Protein AF-A0A8I1Y973-F1 (afdb_monomer_lite)

Foldseek 3Di:
DDDDDDDDDPPPDPDDDPDDDDDDDDDPVVVVVLCVVQVVVVHDSVVVVVVVVVVVCVVVVPPPD

Radius of gyration: 19.52 Å; chains: 1; bounding box: 66×28×32 Å

Structure (mmCIF, N/CA/C/O backbone):
data_AF-A0A8I1Y973-F1
#
_entry.id   AF-A0A8I1Y973-F1
#
loop_
_atom_site.group_PDB
_atom_site.id
_atom_site.type_symbol
_atom_site.label_atom_id
_atom_site.label_alt_id
_atom_site.label_comp_id
_atom_site.label_asym_id
_atom_site.label_entity_id
_atom_site.label_seq_id
_atom_site.pdbx_PDB_ins_code
_atom_site.Cartn_x
_atom_site.Cartn_y
_atom_site.Cartn_z
_atom_site.occupancy
_atom_site.B_iso_or_equiv
_atom_site.auth_seq_id
_atom_site.auth_comp_id
_atom_site.auth_asym_id
_atom_site.auth_atom_id
_atom_site.pdbx_PDB_model_num
ATOM 1 N N . MET A 1 1 ? 47.070 -17.670 8.510 1.00 39.69 1 MET A N 1
ATOM 2 C CA . MET A 1 1 ? 46.871 -16.204 8.566 1.00 39.69 1 MET A CA 1
ATOM 3 C C . MET A 1 1 ? 45.532 -15.907 7.903 1.00 39.69 1 MET A C 1
ATOM 5 O O . MET A 1 1 ? 45.440 -16.069 6.697 1.00 39.69 1 MET A O 1
ATOM 9 N N . ALA A 1 2 ? 44.473 -15.620 8.665 1.00 48.69 2 ALA A N 1
ATOM 10 C CA . ALA A 1 2 ? 43.147 -15.356 8.099 1.00 48.69 2 ALA A CA 1
ATOM 11 C C . ALA A 1 2 ? 43.009 -13.858 7.793 1.00 48.69 2 ALA A C 1
ATOM 13 O O . ALA A 1 2 ? 43.085 -13.027 8.700 1.00 48.69 2 ALA A O 1
ATOM 14 N N . GLU A 1 3 ? 42.846 -13.518 6.517 1.00 55.66 3 GLU A N 1
ATOM 15 C CA . GLU A 1 3 ? 42.627 -12.148 6.061 1.00 55.66 3 GLU A CA 1
ATOM 16 C C . GLU A 1 3 ? 41.356 -11.564 6.697 1.00 55.66 3 GLU A C 1
ATOM 18 O O . GLU A 1 3 ? 40.240 -12.057 6.507 1.00 55.66 3 GLU A O 1
ATOM 23 N N . LYS A 1 4 ? 41.523 -10.488 7.473 1.00 55.62 4 LYS A N 1
ATOM 24 C CA . LYS A 1 4 ? 40.416 -9.701 8.027 1.00 55.62 4 LYS A CA 1
ATOM 25 C C . LYS A 1 4 ? 39.663 -9.019 6.880 1.00 55.62 4 LYS A C 1
ATOM 27 O O . LYS A 1 4 ? 40.102 -7.991 6.366 1.00 55.62 4 LYS A O 1
ATOM 32 N N . LYS A 1 5 ? 38.502 -9.565 6.508 1.00 59.84 5 LYS A N 1
ATOM 33 C CA . LYS A 1 5 ? 37.538 -8.898 5.620 1.00 59.84 5 LYS A CA 1
ATOM 34 C C . LYS A 1 5 ? 37.140 -7.551 6.236 1.00 59.84 5 LYS A C 1
ATOM 36 O O . LYS A 1 5 ? 36.636 -7.501 7.357 1.00 59.84 5 LYS A O 1
ATOM 41 N N . ARG A 1 6 ? 37.393 -6.453 5.516 1.00 57.09 6 ARG A N 1
ATOM 42 C CA . ARG A 1 6 ? 36.991 -5.097 5.919 1.00 57.09 6 ARG A CA 1
ATOM 43 C C . ARG A 1 6 ? 35.465 -5.035 6.004 1.00 57.09 6 ARG A C 1
ATOM 45 O O . ARG A 1 6 ? 34.786 -5.379 5.040 1.00 57.09 6 ARG A O 1
ATOM 52 N N . ALA A 1 7 ? 34.942 -4.604 7.150 1.00 60.56 7 ALA A N 1
ATOM 53 C CA . ALA A 1 7 ? 33.519 -4.350 7.336 1.00 60.56 7 ALA A CA 1
ATOM 54 C C . ALA A 1 7 ? 33.020 -3.364 6.262 1.00 60.56 7 ALA A C 1
ATOM 56 O O . ALA A 1 7 ? 33.651 -2.333 6.015 1.00 60.56 7 ALA A O 1
ATOM 57 N N . GLY A 1 8 ? 31.924 -3.721 5.586 1.00 59.28 8 GLY A N 1
ATOM 58 C CA . GLY A 1 8 ? 31.306 -2.904 4.544 1.00 59.28 8 GLY A CA 1
ATOM 59 C C . GLY A 1 8 ? 30.930 -1.514 5.061 1.00 59.28 8 GLY A C 1
ATOM 60 O O . GLY A 1 8 ? 30.621 -1.337 6.239 1.00 59.28 8 GLY A O 1
ATOM 61 N N . ARG A 1 9 ? 30.992 -0.518 4.171 1.00 67.00 9 ARG A N 1
ATOM 62 C CA . ARG A 1 9 ? 30.674 0.886 4.472 1.00 67.00 9 ARG A CA 1
ATOM 63 C C . ARG A 1 9 ? 29.313 0.989 5.186 1.00 67.00 9 ARG A C 1
ATOM 65 O O . ARG A 1 9 ? 28.382 0.307 4.754 1.00 67.00 9 ARG A O 1
ATOM 72 N N . PRO A 1 10 ? 29.168 1.841 6.220 1.00 63.09 10 PRO A N 1
ATOM 73 C CA . PRO A 1 10 ? 27.885 2.065 6.876 1.00 63.09 10 PRO A CA 1
ATOM 74 C C . PRO A 1 10 ? 26.824 2.429 5.836 1.00 63.09 10 PRO A C 1
ATOM 76 O O . PRO A 1 10 ? 27.002 3.380 5.072 1.00 63.09 10 PRO A O 1
ATOM 79 N N . GLY A 1 11 ? 25.745 1.646 5.777 1.00 69.62 11 GLY A N 1
ATOM 80 C CA . GLY A 1 11 ? 24.621 1.928 4.893 1.00 69.62 11 GLY A CA 1
ATOM 81 C C . GLY A 1 11 ? 24.082 3.331 5.169 1.00 69.62 11 GLY A C 1
ATOM 82 O O . GLY A 1 11 ? 23.876 3.712 6.323 1.00 69.62 11 GLY A O 1
ATOM 83 N N . ARG A 1 12 ? 23.879 4.122 4.112 1.00 71.44 12 ARG A N 1
ATOM 84 C CA . ARG A 1 12 ? 23.270 5.452 4.206 1.00 71.44 12 ARG A CA 1
ATOM 85 C C . ARG A 1 12 ? 21.878 5.294 4.819 1.00 71.44 12 ARG A C 1
ATOM 87 O O . ARG A 1 12 ? 21.026 4.648 4.215 1.00 71.44 12 ARG A O 1
ATOM 94 N N .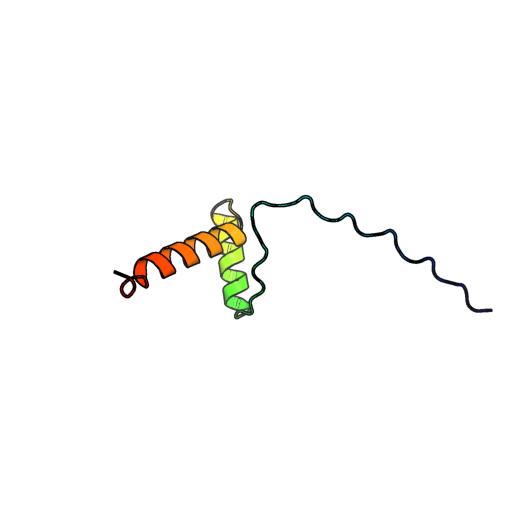 LYS A 1 13 ? 21.642 5.880 6.000 1.00 63.38 13 LYS A N 1
ATOM 95 C CA . LYS A 1 13 ? 20.284 5.984 6.550 1.00 63.38 13 L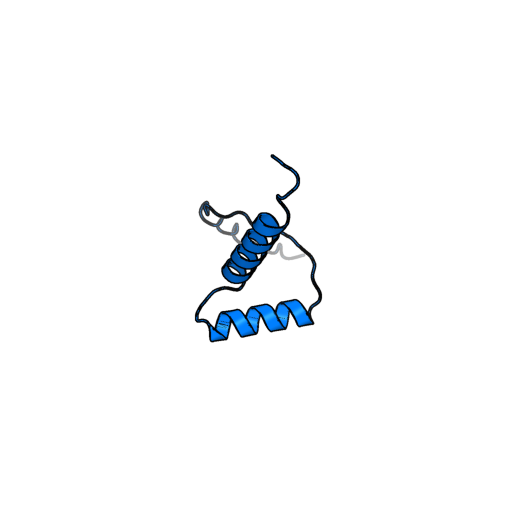YS A CA 1
ATOM 96 C C . LYS A 1 13 ? 19.420 6.727 5.519 1.00 63.38 13 LYS A C 1
ATOM 98 O O . LYS A 1 13 ? 19.827 7.815 5.097 1.00 63.38 13 LYS A O 1
ATOM 103 N N . PRO A 1 14 ? 18.289 6.154 5.074 1.00 62.22 14 PRO A N 1
ATOM 104 C CA . PRO A 1 14 ? 17.362 6.866 4.209 1.00 62.22 14 PRO A CA 1
ATOM 105 C C . PRO A 1 14 ? 16.929 8.176 4.884 1.00 62.22 14 PRO A C 1
ATOM 107 O O . PRO A 1 14 ? 16.838 8.214 6.116 1.00 62.22 14 PRO A O 1
ATOM 110 N N . PRO A 1 15 ? 16.690 9.251 4.116 1.00 64.81 15 PRO A N 1
ATOM 111 C CA . PRO A 1 15 ? 16.134 10.479 4.669 1.00 64.81 15 PRO A CA 1
ATOM 112 C C . PRO A 1 15 ? 14.804 10.190 5.388 1.00 64.81 15 PRO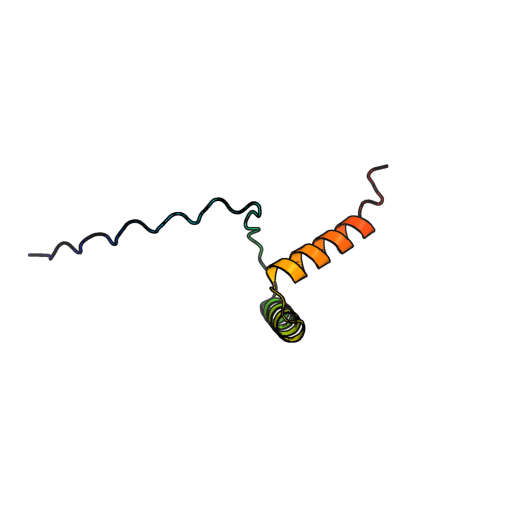 A C 1
ATOM 114 O O . PRO A 1 15 ? 14.123 9.224 5.033 1.00 64.81 15 PRO A O 1
ATOM 117 N N . PRO A 1 16 ? 14.426 11.002 6.391 1.00 60.00 16 PRO A N 1
ATOM 118 C CA . PRO A 1 16 ? 13.165 10.833 7.099 1.00 60.00 16 PRO A CA 1
ATOM 119 C C . PRO A 1 16 ? 12.008 11.012 6.112 1.00 60.00 16 PRO A C 1
ATOM 121 O O . PRO A 1 16 ? 11.683 12.124 5.703 1.00 60.00 16 PRO A O 1
ATOM 124 N N . SER A 1 17 ? 11.407 9.905 5.687 1.00 69.62 17 SER A N 1
ATOM 125 C CA . SER A 1 17 ? 10.157 9.935 4.943 1.00 69.62 17 SER A CA 1
ATOM 126 C C . SER A 1 17 ? 9.018 10.243 5.908 1.00 69.62 17 SER A C 1
ATOM 128 O O . SER A 1 17 ? 8.965 9.705 7.012 1.00 69.62 17 SER A O 1
ATOM 130 N N . VAL A 1 18 ? 8.065 11.071 5.475 1.00 79.06 18 VAL A N 1
ATOM 131 C CA . VAL A 1 18 ? 6.807 11.305 6.211 1.00 79.06 18 VAL A CA 1
ATOM 132 C C . VAL A 1 18 ? 6.041 9.987 6.412 1.00 79.06 18 VAL A C 1
ATOM 134 O O . VAL A 1 18 ? 5.345 9.805 7.407 1.00 79.06 18 VAL A O 1
ATOM 137 N N . LYS A 1 19 ? 6.214 9.029 5.491 1.00 81.69 19 LYS A N 1
ATOM 138 C CA . LYS A 1 19 ? 5.595 7.701 5.546 1.00 81.69 19 LYS A CA 1
ATOM 139 C C . LYS A 1 19 ? 6.474 6.703 6.302 1.00 81.69 19 LYS A C 1
ATOM 141 O O . LYS A 1 19 ? 7.687 6.657 6.090 1.00 81.69 19 LYS A O 1
ATOM 146 N N . LYS A 1 20 ? 5.853 5.884 7.157 1.00 86.50 20 LYS A N 1
ATOM 147 C CA . LYS A 1 20 ? 6.492 4.765 7.870 1.00 86.50 20 LYS A CA 1
ATOM 148 C C . LYS A 1 20 ? 6.251 3.456 7.118 1.00 86.50 20 LYS A C 1
ATOM 150 O O . LYS A 1 20 ? 5.218 3.294 6.477 1.00 86.50 20 LYS A O 1
ATOM 155 N N . GLN A 1 21 ? 7.196 2.522 7.202 1.00 87.81 21 GLN A N 1
ATOM 156 C CA . GLN A 1 21 ? 7.016 1.183 6.638 1.00 87.81 21 GLN A CA 1
ATOM 157 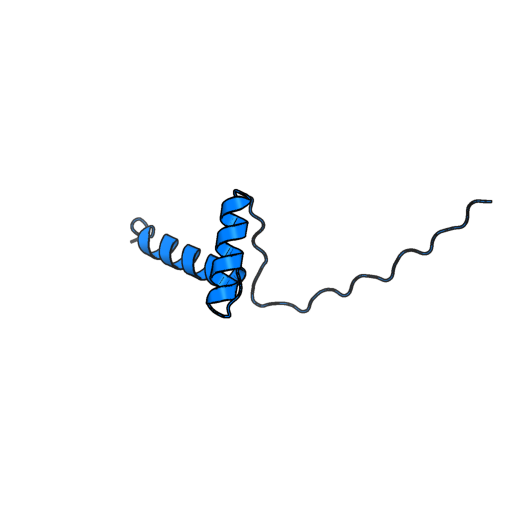C C . GLN A 1 21 ? 6.039 0.372 7.498 1.00 87.81 21 GLN A C 1
ATOM 159 O O . GLN A 1 21 ? 6.186 0.322 8.718 1.00 87.81 21 GLN A O 1
ATOM 164 N N . LEU A 1 22 ? 5.076 -0.284 6.849 1.00 86.19 22 LEU A N 1
ATOM 165 C CA . LEU A 1 22 ? 4.187 -1.270 7.457 1.00 86.19 22 LEU A CA 1
ATOM 166 C C . LEU A 1 22 ? 4.671 -2.666 7.053 1.00 86.19 22 LEU A C 1
ATOM 168 O O . LEU A 1 22 ? 4.547 -3.057 5.892 1.00 86.19 22 LEU A O 1
ATOM 172 N N . LEU A 1 23 ? 5.256 -3.402 7.996 1.00 87.94 23 LEU A N 1
ATOM 173 C CA . LEU A 1 23 ? 5.671 -4.786 7.772 1.00 87.94 23 LEU A CA 1
ATOM 174 C C . LEU A 1 23 ? 4.455 -5.699 7.943 1.00 87.94 23 LEU A C 1
ATOM 176 O O . LEU A 1 23 ? 3.872 -5.758 9.022 1.00 87.94 23 LEU A O 1
ATOM 180 N N . THR A 1 24 ? 4.072 -6.395 6.875 1.00 88.62 24 THR A N 1
ATOM 181 C CA . THR A 1 24 ? 2.939 -7.327 6.863 1.00 88.62 24 THR A CA 1
ATOM 182 C C . THR A 1 24 ? 3.262 -8.558 6.019 1.00 88.62 24 THR A C 1
ATOM 184 O O . THR A 1 24 ? 4.156 -8.526 5.169 1.00 88.62 24 THR A O 1
ATOM 187 N N . SER A 1 25 ? 2.537 -9.647 6.259 1.00 93.62 25 SER A N 1
ATOM 188 C CA . SER A 1 25 ? 2.587 -10.875 5.467 1.00 93.62 25 SER A CA 1
ATOM 189 C C . SER A 1 25 ? 1.286 -11.031 4.686 1.00 93.62 25 SER A C 1
ATOM 191 O O . SER A 1 25 ? 0.207 -10.731 5.189 1.00 93.62 25 SER A O 1
ATOM 193 N N . MET A 1 26 ? 1.390 -11.486 3.442 1.00 93.50 26 MET A N 1
ATOM 194 C CA . MET A 1 26 ? 0.266 -11.630 2.521 1.00 93.50 26 MET A CA 1
ATOM 195 C C . MET A 1 26 ? 0.543 -12.800 1.578 1.00 93.50 26 MET A C 1
ATOM 197 O O . MET A 1 26 ? 1.703 -13.148 1.348 1.00 93.50 26 MET A O 1
ATOM 201 N N . ASP A 1 27 ? -0.517 -13.382 1.021 1.00 97.56 27 ASP A N 1
ATOM 202 C CA . ASP A 1 27 ? -0.415 -14.371 -0.047 1.00 97.56 27 ASP A CA 1
ATOM 203 C C . ASP A 1 27 ? 0.452 -13.837 -1.219 1.00 97.56 27 ASP A C 1
ATOM 205 O O . ASP A 1 27 ? 0.207 -12.720 -1.705 1.00 97.56 27 ASP A O 1
ATOM 209 N N . PRO A 1 28 ? 1.463 -14.600 -1.687 1.00 97.62 28 PRO A N 1
ATOM 210 C CA . PRO A 1 28 ? 2.335 -14.191 -2.787 1.00 97.62 28 PRO A CA 1
ATOM 211 C C . PRO A 1 28 ? 1.600 -13.820 -4.080 1.00 97.62 28 PRO A C 1
ATOM 213 O O . PRO A 1 28 ? 2.034 -12.909 -4.792 1.00 97.62 28 PRO A O 1
ATOM 216 N N . GLU A 1 29 ? 0.492 -14.491 -4.391 1.00 97.75 29 GLU A N 1
ATOM 217 C CA . GLU A 1 29 ? -0.299 -14.222 -5.589 1.00 97.75 29 GLU A CA 1
ATOM 218 C C . GLU A 1 29 ? -1.044 -12.892 -5.468 1.00 97.75 29 GLU A C 1
ATOM 220 O O . GLU A 1 29 ? -1.089 -12.101 -6.411 1.00 97.75 29 GLU A O 1
ATOM 225 N N . ILE A 1 30 ? -1.544 -12.565 -4.277 1.00 96.88 30 ILE A N 1
ATOM 226 C CA . ILE A 1 30 ? -2.152 -11.254 -4.029 1.00 96.88 30 ILE A CA 1
ATOM 227 C C . ILE A 1 30 ? -1.100 -10.145 -4.162 1.00 96.88 30 ILE A C 1
ATOM 229 O O . ILE A 1 30 ? -1.353 -9.144 -4.838 1.00 96.88 30 ILE A O 1
ATOM 233 N N . ILE A 1 31 ? 0.112 -10.345 -3.626 1.00 95.94 31 ILE A N 1
ATOM 234 C CA . ILE A 1 31 ? 1.234 -9.406 -3.811 1.00 95.94 31 ILE A CA 1
ATOM 235 C C . ILE A 1 31 ? 1.521 -9.195 -5.304 1.00 95.94 31 ILE A C 1
ATOM 237 O O . ILE A 1 31 ? 1.734 -8.058 -5.739 1.00 95.94 31 ILE A O 1
ATOM 241 N N . ARG A 1 32 ? 1.527 -10.272 -6.101 1.00 97.19 32 ARG A N 1
ATOM 242 C CA . ARG A 1 32 ? 1.743 -10.205 -7.552 1.00 97.19 32 ARG A CA 1
ATOM 243 C C . ARG A 1 32 ? 0.677 -9.346 -8.225 1.00 97.19 32 ARG A C 1
ATOM 245 O O . ARG A 1 32 ? 1.017 -8.413 -8.951 1.00 97.19 32 ARG A O 1
ATOM 252 N N . ARG A 1 33 ? -0.595 -9.610 -7.928 1.00 97.25 33 ARG A N 1
ATOM 253 C CA . ARG A 1 33 ? -1.738 -8.885 -8.498 1.00 97.25 33 ARG A CA 1
ATOM 254 C C . ARG A 1 33 ? -1.724 -7.402 -8.139 1.00 97.25 33 ARG A C 1
ATOM 256 O O . ARG A 1 33 ? -1.947 -6.577 -9.022 1.00 97.25 33 ARG A O 1
ATOM 263 N N . ILE A 1 34 ? -1.395 -7.048 -6.893 1.00 95.94 34 ILE A N 1
ATOM 264 C CA . ILE A 1 34 ? -1.251 -5.644 -6.469 1.00 95.94 34 ILE A CA 1
ATOM 265 C C . ILE A 1 34 ? -0.161 -4.946 -7.284 1.00 95.94 34 ILE A C 1
ATOM 267 O O . ILE A 1 34 ? -0.379 -3.849 -7.796 1.00 95.94 34 ILE A O 1
ATOM 271 N N . LYS A 1 35 ? 1.008 -5.581 -7.441 1.00 95.75 35 LYS A N 1
ATOM 272 C CA . LYS A 1 35 ? 2.115 -5.009 -8.221 1.00 95.75 35 LYS A CA 1
ATOM 273 C C . LYS A 1 35 ? 1.738 -4.817 -9.689 1.00 95.75 35 LYS A C 1
ATOM 275 O O . LYS A 1 35 ? 2.015 -3.755 -10.240 1.00 95.75 35 LYS A O 1
ATOM 280 N N . SER A 1 36 ? 1.081 -5.799 -10.303 1.00 97.38 36 SER A N 1
ATOM 281 C CA . SER A 1 36 ? 0.592 -5.691 -11.682 1.00 97.38 36 SER A CA 1
ATOM 282 C C . SER A 1 36 ? -0.429 -4.562 -11.840 1.00 97.38 36 SER A C 1
ATOM 284 O O . SER A 1 36 ? -0.313 -3.763 -12.763 1.00 97.38 36 SER A O 1
ATOM 286 N N . ALA A 1 37 ? -1.388 -4.442 -10.918 1.00 95.56 37 ALA A N 1
ATOM 287 C CA . ALA A 1 37 ? -2.383 -3.371 -10.945 1.00 95.56 37 ALA A CA 1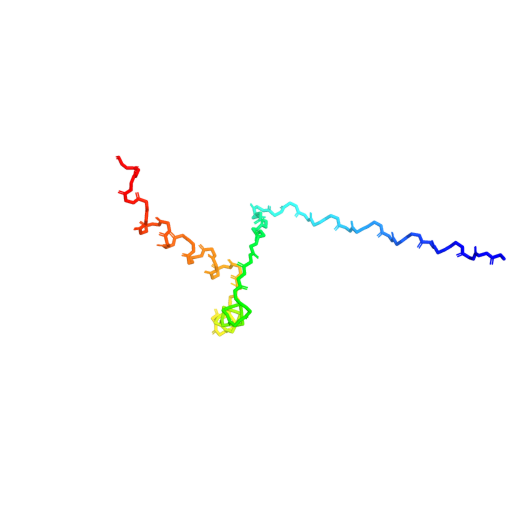
ATOM 288 C C . ALA A 1 37 ? -1.754 -1.981 -10.763 1.00 95.56 37 ALA A C 1
ATOM 290 O O . ALA A 1 37 ? -2.152 -1.034 -11.439 1.00 95.56 37 ALA A O 1
ATOM 291 N N . ALA A 1 38 ? -0.754 -1.859 -9.886 1.00 96.62 38 ALA A N 1
ATOM 292 C CA . ALA A 1 38 ? -0.016 -0.616 -9.695 1.00 96.62 38 ALA A CA 1
ATOM 293 C C . ALA A 1 38 ? 0.743 -0.205 -10.968 1.00 96.62 38 ALA A C 1
ATOM 295 O O . ALA A 1 38 ? 0.667 0.954 -11.370 1.00 96.62 38 ALA A O 1
ATOM 296 N N . ALA A 1 39 ? 1.397 -1.160 -11.641 1.00 96.00 39 ALA A N 1
ATOM 297 C CA . ALA A 1 39 ? 2.101 -0.911 -12.898 1.00 96.00 39 ALA A CA 1
ATOM 298 C C . ALA A 1 39 ? 1.157 -0.427 -14.013 1.00 96.00 39 ALA A C 1
ATOM 300 O O . ALA A 1 39 ? 1.482 0.525 -14.712 1.00 96.00 39 ALA A O 1
ATOM 301 N N . LEU A 1 40 ? -0.031 -1.031 -14.139 1.00 96.12 40 LEU A N 1
ATOM 302 C CA . LEU A 1 40 ? -1.039 -0.632 -15.134 1.00 96.12 40 LEU A CA 1
ATOM 303 C C . LEU A 1 40 ? -1.614 0.773 -14.900 1.00 96.12 40 LEU A C 1
ATOM 305 O O . LEU A 1 40 ? -2.116 1.387 -15.834 1.00 96.12 40 LEU A O 1
ATOM 309 N N . ARG A 1 41 ? -1.579 1.264 -13.658 1.00 93.50 41 ARG A N 1
ATOM 310 C CA . ARG A 1 41 ? -2.121 2.571 -13.254 1.00 93.50 41 ARG A CA 1
ATOM 311 C C . ARG A 1 41 ? -1.037 3.634 -13.060 1.00 93.50 41 ARG A C 1
ATOM 313 O O . ARG A 1 41 ? -1.311 4.651 -12.431 1.00 93.50 41 ARG A O 1
ATOM 320 N N . GLU A 1 42 ? 0.187 3.367 -13.521 1.00 94.31 42 GLU A N 1
ATOM 321 C CA . GLU A 1 42 ? 1.351 4.252 -13.360 1.00 94.31 42 GLU A CA 1
ATOM 322 C C . GLU A 1 42 ? 1.557 4.720 -11.904 1.00 94.31 42 GLU A C 1
ATOM 324 O O . GLU A 1 42 ? 1.924 5.859 -11.624 1.00 94.31 42 GLU A O 1
ATOM 329 N N . THR A 1 43 ? 1.309 3.824 -10.944 1.00 95.12 43 THR A N 1
ATOM 330 C CA . THR A 1 43 ? 1.386 4.120 -9.509 1.00 95.12 43 THR A CA 1
ATOM 331 C C . THR A 1 43 ? 2.234 3.096 -8.756 1.00 95.12 43 THR A C 1
ATOM 333 O O . THR A 1 43 ? 2.804 2.165 -9.325 1.00 95.12 43 THR A O 1
ATOM 336 N N . THR A 1 44 ? 2.347 3.261 -7.439 1.00 94.81 44 THR A N 1
ATOM 337 C CA . THR A 1 44 ? 3.111 2.362 -6.572 1.00 94.81 44 THR A CA 1
ATOM 338 C C . THR A 1 44 ? 2.195 1.411 -5.812 1.00 94.81 44 THR A C 1
ATOM 340 O O . THR A 1 44 ? 1.108 1.783 -5.375 1.00 94.81 44 THR A O 1
ATOM 343 N N . ALA A 1 45 ? 2.675 0.190 -5.565 1.00 93.81 45 ALA A N 1
ATOM 344 C CA . ALA A 1 45 ? 1.981 -0.763 -4.697 1.00 93.81 45 ALA A CA 1
ATOM 345 C C . ALA A 1 45 ? 1.723 -0.182 -3.293 1.00 93.81 45 ALA A C 1
ATOM 347 O O . ALA A 1 45 ? 0.688 -0.457 -2.699 1.00 93.81 45 ALA A O 1
ATOM 348 N N . SER A 1 46 ? 2.632 0.667 -2.794 1.00 91.81 46 SER A N 1
ATOM 349 C CA . SER A 1 46 ? 2.458 1.389 -1.529 1.00 91.81 46 SER A CA 1
ATOM 350 C C . SER A 1 46 ? 1.214 2.276 -1.544 1.00 91.81 46 SER A C 1
ATOM 352 O O . SER A 1 46 ? 0.462 2.257 -0.578 1.00 91.81 46 SER A O 1
ATOM 354 N N . LEU A 1 47 ? 0.988 3.034 -2.624 1.00 92.94 47 LEU A N 1
ATOM 355 C CA . LEU A 1 47 ? -0.179 3.909 -2.737 1.00 92.94 47 LEU A CA 1
ATOM 356 C C . LEU A 1 47 ? -1.475 3.104 -2.871 1.00 92.94 47 LEU A C 1
ATOM 358 O O . LEU A 1 47 ? -2.457 3.430 -2.218 1.00 92.94 47 LEU A O 1
ATOM 362 N N . VAL A 1 48 ? -1.459 2.025 -3.661 1.00 94.69 48 VAL A N 1
ATOM 363 C CA . VAL A 1 48 ? -2.618 1.124 -3.800 1.00 94.69 48 VAL A CA 1
ATOM 364 C C . VAL A 1 48 ? -3.010 0.530 -2.446 1.00 94.69 48 VAL A C 1
ATOM 366 O O . VAL A 1 48 ? -4.187 0.506 -2.102 1.00 94.69 48 VAL A O 1
ATOM 369 N N . MET A 1 49 ? -2.028 0.079 -1.662 1.00 94.44 49 MET A N 1
ATOM 370 C CA . MET A 1 49 ? -2.271 -0.467 -0.325 1.00 94.44 49 MET A CA 1
ATOM 371 C C . MET A 1 49 ? -2.793 0.588 0.652 1.00 94.44 49 MET A C 1
ATOM 373 O O . MET A 1 49 ? -3.673 0.287 1.449 1.00 94.44 49 MET A O 1
ATOM 377 N N . GLU A 1 50 ? -2.272 1.812 0.588 1.00 93.81 50 GLU A N 1
ATOM 378 C CA . GLU A 1 50 ? -2.730 2.931 1.418 1.00 93.81 50 GLU A CA 1
ATOM 379 C C . GLU A 1 50 ? -4.181 3.312 1.106 1.00 93.81 50 GLU A C 1
ATOM 381 O O . GLU A 1 50 ? -4.977 3.454 2.029 1.00 93.81 50 GLU A O 1
ATOM 386 N N . GLN A 1 51 ? -4.551 3.383 -0.177 1.00 94.44 51 GLN A N 1
ATOM 387 C CA . GLN A 1 51 ? -5.930 3.634 -0.608 1.00 94.44 51 GLN A CA 1
ATOM 388 C C . GLN A 1 51 ? -6.872 2.509 -0.177 1.00 94.44 51 GLN A C 1
ATOM 390 O O . GLN A 1 51 ? -7.900 2.770 0.438 1.00 94.44 51 GLN A O 1
ATOM 395 N N . ALA A 1 52 ? -6.493 1.252 -0.424 1.00 93.75 52 ALA A N 1
ATOM 396 C CA . ALA A 1 52 ? -7.302 0.104 -0.025 1.00 93.75 52 ALA A CA 1
ATOM 397 C C . ALA A 1 52 ? -7.512 0.046 1.498 1.00 93.75 52 ALA A C 1
ATOM 399 O O . ALA A 1 52 ? -8.608 -0.272 1.956 1.00 93.75 52 ALA A O 1
ATOM 400 N N . ALA A 1 53 ? -6.478 0.368 2.282 1.00 92.56 53 ALA A N 1
ATOM 401 C CA . ALA A 1 53 ? -6.577 0.444 3.735 1.00 92.56 53 ALA A CA 1
ATOM 402 C C . ALA A 1 53 ? -7.483 1.598 4.187 1.00 92.56 53 ALA A C 1
ATOM 404 O O . ALA A 1 53 ? -8.315 1.385 5.065 1.00 92.56 53 ALA A O 1
ATOM 405 N N . ALA A 1 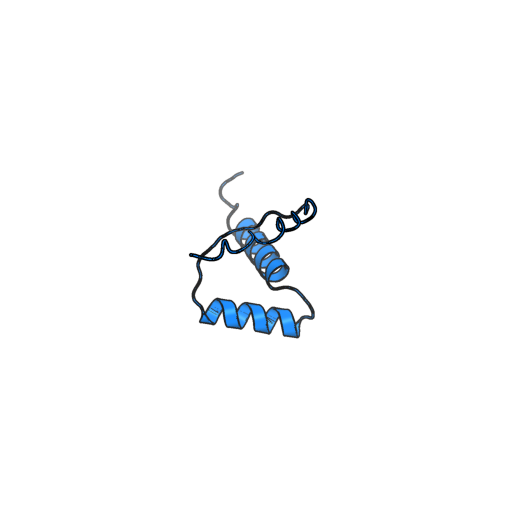54 ? -7.364 2.783 3.577 1.00 93.50 54 ALA A N 1
ATOM 406 C CA . ALA A 1 54 ? -8.223 3.929 3.875 1.00 93.50 54 ALA A CA 1
ATOM 407 C C . ALA A 1 54 ? -9.699 3.618 3.584 1.00 93.50 54 ALA A C 1
ATOM 409 O O . ALA A 1 54 ? -10.527 3.732 4.479 1.00 93.50 54 ALA A O 1
ATOM 410 N N . GLU A 1 55 ? -10.018 3.105 2.393 1.00 94.62 55 GLU A N 1
ATOM 411 C CA . GLU A 1 55 ? -11.386 2.712 2.026 1.00 94.62 55 GLU A CA 1
ATOM 412 C C . GLU A 1 55 ? -11.939 1.592 2.920 1.00 94.62 55 GLU A C 1
ATOM 414 O O . GLU A 1 55 ? -13.144 1.484 3.154 1.00 94.62 55 GLU A O 1
ATOM 419 N N . TRP A 1 56 ? -11.083 0.668 3.364 1.00 93.19 56 TRP A N 1
ATOM 420 C CA . TRP A 1 56 ? -11.499 -0.359 4.311 1.00 93.19 56 TRP A CA 1
ATOM 421 C C . TRP A 1 56 ? -11.837 0.262 5.667 1.00 93.19 56 TRP A C 1
ATOM 423 O O . TRP A 1 56 ? -12.908 -0.029 6.190 1.00 93.19 56 TRP A O 1
ATOM 433 N N . LEU A 1 57 ? -10.984 1.146 6.194 1.00 92.62 57 LEU A N 1
ATOM 434 C CA . LEU A 1 57 ? -11.223 1.843 7.459 1.00 92.62 57 LEU A CA 1
ATOM 435 C C . LEU A 1 57 ? -12.485 2.704 7.395 1.00 92.62 57 LEU A C 1
ATOM 437 O O . LEU A 1 57 ? -13.333 2.560 8.262 1.00 92.62 57 LEU A O 1
ATOM 441 N N . GLU A 1 58 ? -12.680 3.496 6.342 1.00 92.56 58 GLU A N 1
ATOM 442 C CA . GLU A 1 58 ? -13.892 4.310 6.157 1.00 92.56 58 GLU A CA 1
ATOM 443 C C . GLU A 1 58 ? -15.177 3.471 6.209 1.00 92.56 58 GLU A C 1
ATOM 445 O O . GLU A 1 58 ? -16.175 3.901 6.777 1.00 92.56 58 GLU A O 1
ATOM 450 N N . ARG A 1 59 ? -15.148 2.248 5.661 1.00 90.56 59 ARG A N 1
ATOM 451 C CA . ARG A 1 59 ? -16.286 1.314 5.697 1.00 90.56 59 ARG A CA 1
ATOM 452 C C . ARG A 1 59 ? -16.479 0.601 7.037 1.00 90.56 59 ARG A C 1
ATOM 454 O O . ARG A 1 59 ? -17.537 0.026 7.249 1.00 90.56 59 ARG A O 1
ATOM 461 N N . HIS A 1 60 ? -15.455 0.553 7.889 1.00 87.06 60 HIS A N 1
ATOM 462 C CA . HIS A 1 60 ? -15.456 -0.236 9.131 1.00 87.06 60 HIS A CA 1
ATOM 463 C C . HIS A 1 60 ? -15.289 0.622 10.395 1.00 87.06 60 HIS A C 1
ATOM 465 O O . HIS A 1 60 ? -15.356 0.098 11.506 1.00 87.06 60 HIS A O 1
ATOM 471 N N . GLU A 1 61 ? -15.131 1.940 10.259 1.00 68.31 61 GLU A N 1
ATOM 472 C CA . GLU A 1 61 ? -15.211 2.914 11.353 1.00 68.31 61 GLU A CA 1
ATOM 473 C C . GLU A 1 61 ? -16.659 3.200 11.812 1.00 68.31 61 GLU A C 1
ATOM 475 O O . GLU A 1 61 ? -16.885 4.086 12.635 1.00 68.31 61 GLU A O 1
ATOM 480 N N . ASP A 1 62 ? -17.625 2.361 11.421 1.00 55.94 62 ASP A N 1
ATOM 481 C CA . ASP A 1 62 ? -19.025 2.337 11.890 1.00 55.94 62 ASP A CA 1
ATOM 482 C C . ASP A 1 62 ? -19.205 2.014 13.398 1.00 55.94 62 ASP A C 1
ATOM 484 O O . ASP A 1 62 ? -20.324 1.848 13.878 1.00 55.94 62 ASP A O 1
ATOM 488 N N . GLY A 1 63 ? -18.122 1.940 14.181 1.00 56.25 63 GLY A N 1
ATOM 489 C CA . GLY A 1 63 ? -18.146 1.637 15.621 1.00 56.25 63 GLY A CA 1
ATOM 490 C C . GLY A 1 63 ? -17.569 2.717 16.543 1.00 56.25 63 GLY A C 1
ATOM 491 O O . GLY A 1 63 ? -17.426 2.463 17.738 1.00 56.25 63 GLY A O 1
ATOM 492 N N . LYS A 1 64 ? -17.182 3.890 16.023 1.00 59.50 64 LYS A N 1
ATOM 493 C CA . LYS A 1 64 ? -16.596 4.989 16.822 1.00 59.50 64 LYS A CA 1
ATOM 494 C C . LYS A 1 64 ? -17.313 6.331 16.623 1.00 59.50 64 LYS A C 1
ATOM 496 O O . LYS A 1 64 ? -16.664 7.362 16.449 1.00 59.50 64 LYS A O 1
ATOM 501 N N . ARG A 1 65 ? -18.644 6.315 16.668 1.00 54.00 65 ARG A N 1
ATOM 502 C CA . ARG A 1 65 ? -19.452 7.515 16.920 1.00 54.00 65 ARG A CA 1
ATOM 503 C C . ARG A 1 65 ? -20.065 7.460 18.306 1.00 54.00 65 ARG A C 1
ATOM 505 O O . ARG A 1 65 ? -20.518 6.360 18.687 1.00 54.00 65 ARG A O 1
#

Sequence (65 aa):
MAEKKRAGRPGRKPPPSVKKQLLTSMDPEIIRRIKSAAALRETTASLVMEQAAAEWLERHEDGKR

Organism: Bradyrhizobium elkanii (NCBI:txid29448)

pLDDT: mean 81.91, std 16.52, range [39.69, 97.75]

Secondary structure (DSSP, 8-state):
----PPPPPPPPPPP--SSPP------HHHHHHHHHHHHHTTS-HHHHHHHHHHHHHHHH-TT--

InterPro domains:
  IPR013321 Arc-type ribbon-helix-helix [G3DSA:1.10.1220.10] (14-61)